Protein AF-A0A327K3R7-F1 (afdb_monomer_lite)

Radius of gyration: 11.52 Å; chains: 1; bounding box: 28×20×31 Å

InterPro domains:
  IPR002758 Na+/H+ antiporter subunit E [PF01899] (1-70)
  IPR002758 Na+/H+ antiporter subunit E [PTHR34584] (1-73)

Organism: NCBI:txid29409

Structure (mmCIF, N/CA/C/O backbone):
data_AF-A0A327K3R7-F1
#
_entry.id   AF-A0A327K3R7-F1
#
loop_
_atom_site.group_PDB
_atom_site.id
_atom_site.type_symbol
_atom_site.label_atom_id
_atom_site.label_alt_id
_atom_site.label_comp_id
_atom_site.label_asym_id
_atom_site.label_entity_id
_atom_site.label_seq_id
_atom_site.pdbx_PDB_ins_code
_atom_site.Cartn_x
_atom_site.Cartn_y
_atom_site.Cartn_z
_atom_site.occupancy
_atom_site.B_iso_or_equiv
_atom_site.auth_seq_id
_atom_site.auth_comp_id
_atom_site.auth_asym_id
_atom_site.auth_atom_id
_atom_site.pdbx_PDB_model_num
ATOM 1 N N . ILE A 1 1 ? 13.291 0.341 -16.225 1.00 74.69 1 ILE A N 1
ATOM 2 C CA . ILE A 1 1 ? 12.445 1.303 -15.493 1.00 74.69 1 ILE A CA 1
ATOM 3 C C . ILE A 1 1 ? 11.124 1.415 -16.238 1.00 74.69 1 ILE A C 1
ATOM 5 O O . ILE A 1 1 ? 11.080 2.023 -17.303 1.00 74.69 1 ILE A O 1
ATOM 9 N N . SER A 1 2 ? 10.101 0.745 -15.719 1.00 89.94 2 SER A N 1
ATOM 10 C CA . SER A 1 2 ? 8.720 0.729 -16.198 1.00 89.94 2 SER A CA 1
ATOM 11 C C . SER A 1 2 ? 7.826 1.292 -15.089 1.00 89.94 2 SER A C 1
ATOM 13 O O . SER A 1 2 ? 7.345 0.518 -14.260 1.00 89.94 2 SER A O 1
ATOM 15 N N . PRO A 1 3 ? 7.656 2.622 -14.995 1.00 94.06 3 PRO A N 1
ATOM 16 C CA . PRO A 1 3 ? 6.848 3.217 -13.941 1.00 94.06 3 PRO A CA 1
ATOM 17 C C . PRO A 1 3 ? 5.361 2.917 -14.152 1.00 94.06 3 PRO A C 1
ATOM 19 O O . PRO A 1 3 ? 4.905 2.757 -15.286 1.00 94.06 3 PRO A O 1
ATOM 22 N N . GLY A 1 4 ? 4.592 2.871 -13.067 1.00 94.94 4 GLY A N 1
ATOM 23 C CA . GLY A 1 4 ? 3.168 2.557 -13.140 1.00 94.94 4 GLY A CA 1
ATOM 24 C C . GLY A 1 4 ? 2.360 3.095 -11.967 1.00 94.94 4 GLY A C 1
ATOM 25 O O . GLY A 1 4 ? 2.847 3.168 -10.839 1.00 94.94 4 GLY A O 1
ATOM 26 N N . LEU A 1 5 ? 1.103 3.443 -12.253 1.00 96.19 5 LEU A N 1
ATOM 27 C CA . LEU A 1 5 ? 0.083 3.750 -11.254 1.00 96.19 5 LEU A CA 1
ATOM 28 C C . LEU A 1 5 ? -0.833 2.535 -11.095 1.00 96.19 5 LEU A C 1
ATOM 30 O O . LEU A 1 5 ? -1.386 2.027 -12.070 1.00 96.19 5 LEU A O 1
ATOM 34 N N . ILE A 1 6 ? -0.980 2.064 -9.864 1.00 96.62 6 ILE A N 1
ATOM 35 C CA . ILE A 1 6 ? -1.614 0.789 -9.545 1.00 96.62 6 ILE A CA 1
ATOM 36 C C . ILE A 1 6 ? -2.769 1.058 -8.593 1.00 96.62 6 ILE A C 1
ATOM 38 O O . ILE A 1 6 ? -2.583 1.643 -7.529 1.00 96.62 6 ILE A O 1
ATOM 42 N N . ALA A 1 7 ? -3.959 0.597 -8.967 1.00 97.44 7 ALA A N 1
ATOM 43 C CA . ALA A 1 7 ? -5.099 0.526 -8.066 1.00 97.44 7 ALA A CA 1
ATOM 44 C C . ALA A 1 7 ? -5.010 -0.770 -7.244 1.00 97.44 7 ALA A C 1
ATOM 46 O O . ALA A 1 7 ? -5.071 -1.874 -7.799 1.00 97.44 7 ALA A O 1
ATOM 47 N N . TYR A 1 8 ? -4.843 -0.634 -5.930 1.00 98.00 8 TYR A N 1
ATOM 48 C CA . TYR A 1 8 ? -4.780 -1.740 -4.982 1.00 98.00 8 TYR A CA 1
ATOM 49 C C . TYR A 1 8 ? -6.092 -1.839 -4.184 1.00 98.00 8 TYR A C 1
ATOM 51 O O . TYR A 1 8 ? -6.401 -0.918 -3.427 1.00 98.00 8 TYR A O 1
ATOM 59 N N . PRO A 1 9 ? -6.874 -2.925 -4.321 1.00 98.06 9 PRO A N 1
ATOM 60 C CA . PRO A 1 9 ? -8.091 -3.113 -3.537 1.00 98.06 9 PRO A CA 1
ATOM 61 C C . PRO A 1 9 ? -7.759 -3.472 -2.081 1.00 98.06 9 PRO A C 1
ATOM 63 O O . PRO A 1 9 ? -7.062 -4.451 -1.822 1.00 98.06 9 PRO A O 1
ATOM 66 N N . LEU A 1 10 ? -8.295 -2.701 -1.137 1.00 98.06 10 LEU A N 1
ATOM 67 C CA . LEU A 1 10 ? -8.042 -2.832 0.298 1.00 98.06 10 LEU A CA 1
ATOM 68 C C . LEU A 1 10 ? -8.936 -3.901 0.945 1.00 98.06 10 LEU A C 1
ATOM 70 O O . LEU A 1 10 ? -10.142 -3.975 0.699 1.00 98.06 10 LEU A O 1
ATOM 74 N N . ARG A 1 11 ? -8.344 -4.709 1.828 1.00 97.44 11 ARG A N 1
ATOM 75 C CA . ARG A 1 11 ? -9.034 -5.615 2.765 1.00 97.44 11 ARG A CA 1
ATOM 76 C C . ARG A 1 11 ? -9.115 -5.037 4.175 1.00 97.44 11 ARG A C 1
ATOM 78 O O . ARG A 1 11 ? -10.051 -5.359 4.913 1.00 97.44 11 ARG A O 1
ATOM 85 N N . VAL A 1 12 ? -8.127 -4.226 4.555 1.00 96.69 12 VAL A N 1
ATOM 86 C CA . VAL A 1 12 ? -8.197 -3.379 5.754 1.00 96.69 12 VAL A CA 1
ATOM 87 C C . VAL A 1 12 ? -9.300 -2.341 5.579 1.00 96.69 12 VAL A C 1
ATOM 89 O O . VAL A 1 12 ? -9.547 -1.878 4.467 1.00 96.69 12 VAL A O 1
ATOM 92 N N . ASN A 1 13 ? -10.010 -2.017 6.657 1.00 95.69 13 ASN A N 1
ATOM 93 C CA . ASN A 1 13 ? -11.226 -1.200 6.563 1.00 95.69 13 ASN A CA 1
ATOM 94 C C . ASN A 1 13 ? -11.363 -0.142 7.661 1.00 95.69 13 ASN A C 1
ATOM 96 O O . ASN A 1 13 ? -12.365 0.572 7.689 1.00 95.69 13 ASN A O 1
ATOM 100 N N . ARG A 1 14 ? -10.369 -0.015 8.545 1.00 96.56 14 ARG A N 1
ATOM 101 C CA . ARG A 1 14 ? -10.291 1.080 9.517 1.00 96.56 14 ARG A CA 1
ATOM 102 C C . ARG A 1 14 ? -9.280 2.119 9.050 1.00 96.56 14 ARG A C 1
ATOM 104 O O . ARG A 1 14 ? -8.208 1.758 8.572 1.00 96.56 14 ARG A O 1
ATOM 111 N N . ASP A 1 15 ? -9.580 3.398 9.268 1.00 96.19 15 ASP A N 1
ATOM 112 C CA . ASP A 1 15 ? -8.733 4.515 8.818 1.00 96.19 15 ASP A CA 1
ATOM 113 C C . ASP A 1 15 ? -7.267 4.357 9.258 1.00 96.19 15 ASP A C 1
ATOM 115 O O . ASP A 1 15 ? -6.358 4.512 8.446 1.00 96.19 15 ASP A O 1
ATOM 119 N N . PHE A 1 16 ? -7.022 3.944 10.508 1.00 96.69 16 PHE A N 1
ATOM 120 C CA . PHE A 1 16 ? -5.655 3.746 11.001 1.00 96.69 16 PHE A CA 1
ATOM 121 C C . PHE A 1 16 ? -4.917 2.591 10.294 1.00 96.69 16 PHE A C 1
ATOM 123 O O . PHE A 1 16 ? -3.713 2.694 10.066 1.00 96.69 16 PHE A O 1
ATOM 130 N N . GLU A 1 17 ? -5.613 1.502 9.945 1.00 97.69 17 GLU A N 1
ATOM 131 C CA . GLU A 1 17 ? -5.026 0.343 9.256 1.00 97.69 17 GLU A CA 1
ATOM 132 C C . GLU A 1 17 ? -4.610 0.732 7.836 1.00 97.69 17 GLU A C 1
ATOM 134 O O . GLU A 1 17 ? -3.523 0.376 7.383 1.00 97.69 17 GLU A O 1
ATOM 139 N N . ILE A 1 18 ? -5.463 1.509 7.159 1.00 97.81 18 ILE A N 1
ATOM 140 C CA . ILE A 1 18 ? -5.219 2.031 5.812 1.00 97.81 18 ILE A CA 1
ATOM 141 C C . ILE A 1 18 ? -4.022 2.985 5.830 1.00 97.81 18 ILE A C 1
ATOM 143 O O . ILE A 1 18 ? -3.107 2.834 5.021 1.00 97.81 18 ILE A O 1
ATOM 147 N N . THR A 1 19 ? -3.976 3.930 6.777 1.00 97.31 19 THR A N 1
ATOM 148 C CA . THR A 1 19 ? -2.835 4.845 6.937 1.00 97.31 19 THR A CA 1
ATOM 149 C C . THR A 1 19 ? -1.539 4.091 7.234 1.00 97.31 19 THR A C 1
ATOM 151 O O . THR A 1 19 ? -0.499 4.398 6.650 1.00 97.31 19 THR A O 1
ATOM 154 N N . LEU A 1 20 ? -1.580 3.087 8.115 1.00 97.69 20 LEU A N 1
ATOM 155 C CA . LEU A 1 20 ? -0.410 2.270 8.429 1.00 97.69 20 LEU A CA 1
ATOM 156 C C . LEU A 1 20 ? 0.092 1.516 7.191 1.00 97.69 20 LEU A C 1
ATOM 158 O O . LEU A 1 20 ? 1.286 1.560 6.897 1.00 97.69 20 LEU A O 1
ATOM 162 N N . LEU A 1 21 ? -0.810 0.876 6.443 1.00 97.94 21 LEU A N 1
ATOM 163 C CA . LEU A 1 21 ? -0.472 0.179 5.203 1.00 97.94 21 LEU A CA 1
ATOM 164 C C . LEU A 1 21 ? 0.150 1.132 4.173 1.00 97.94 21 LEU A C 1
ATOM 166 O O . LEU A 1 21 ? 1.206 0.827 3.620 1.00 97.94 21 LEU A O 1
ATOM 170 N N . ALA A 1 22 ? -0.461 2.301 3.962 1.00 97.94 22 ALA A N 1
ATOM 171 C CA . ALA A 1 22 ? 0.037 3.312 3.034 1.00 97.94 22 ALA A CA 1
ATOM 172 C C . ALA A 1 22 ? 1.457 3.780 3.397 1.00 97.94 22 ALA A C 1
ATOM 174 O O . ALA A 1 22 ? 2.309 3.908 2.517 1.00 97.94 22 ALA A O 1
ATOM 175 N N . ASN A 1 23 ? 1.744 3.972 4.688 1.00 97.50 23 ASN A N 1
ATOM 176 C CA . ASN A 1 23 ? 3.078 4.347 5.158 1.00 97.50 23 ASN A CA 1
ATOM 177 C C . ASN A 1 23 ? 4.115 3.237 4.934 1.00 97.50 23 ASN A C 1
ATOM 179 O O . ASN A 1 23 ? 5.226 3.525 4.494 1.00 97.50 23 ASN A O 1
ATOM 183 N N . LEU A 1 24 ? 3.765 1.971 5.188 1.00 97.00 24 LEU A N 1
ATOM 184 C CA . LEU A 1 24 ? 4.665 0.836 4.939 1.00 97.00 24 LEU A CA 1
ATOM 185 C C . LEU A 1 24 ? 5.002 0.687 3.449 1.00 97.00 24 LEU A C 1
ATOM 187 O O . LEU A 1 24 ? 6.152 0.420 3.097 1.00 97.00 24 LEU A O 1
ATOM 191 N N . ILE A 1 25 ? 4.021 0.913 2.572 1.00 96.12 25 ILE A N 1
ATOM 192 C CA . ILE A 1 25 ? 4.229 0.920 1.119 1.00 96.12 25 ILE A CA 1
ATOM 193 C C . ILE A 1 25 ? 5.126 2.093 0.712 1.00 96.12 25 ILE A C 1
ATOM 195 O O . ILE A 1 25 ? 6.094 1.892 -0.012 1.00 96.12 25 ILE A O 1
ATOM 199 N N . THR A 1 26 ? 4.874 3.305 1.205 1.00 95.69 26 THR A N 1
ATOM 200 C CA . THR A 1 26 ? 5.707 4.480 0.887 1.00 95.69 26 THR A CA 1
ATOM 201 C C . THR A 1 26 ? 7.159 4.327 1.356 1.00 95.69 26 THR A C 1
ATOM 203 O O . THR A 1 26 ? 8.072 4.845 0.722 1.00 95.69 26 THR A O 1
ATOM 206 N N . LEU A 1 27 ? 7.397 3.604 2.453 1.00 96.19 27 LEU A N 1
ATOM 207 C CA . LEU A 1 27 ? 8.746 3.315 2.954 1.00 96.19 27 LEU A CA 1
ATOM 208 C C . LEU A 1 27 ? 9.434 2.153 2.223 1.00 96.19 27 LEU A C 1
ATOM 210 O O . LEU A 1 27 ? 10.627 1.923 2.430 1.00 96.19 27 LEU A O 1
ATOM 214 N N . THR A 1 28 ? 8.714 1.420 1.374 1.00 91.88 28 THR A N 1
ATOM 215 C CA . THR A 1 28 ? 9.306 0.371 0.544 1.00 91.88 28 THR A CA 1
ATOM 216 C C . THR A 1 28 ? 10.036 1.026 -0.638 1.00 91.88 28 THR A C 1
ATOM 218 O O . THR A 1 28 ? 9.438 1.825 -1.362 1.00 91.88 28 THR A O 1
ATOM 221 N N . PRO A 1 29 ? 11.336 0.741 -0.854 1.00 92.81 29 PRO A N 1
ATOM 222 C CA . PRO A 1 29 ? 12.087 1.360 -1.939 1.00 92.81 29 PRO A CA 1
ATOM 223 C C . PRO A 1 29 ? 11.425 1.135 -3.301 1.00 92.81 29 PRO A C 1
ATOM 225 O O . PRO A 1 29 ? 11.139 0.003 -3.680 1.00 92.81 29 PRO A O 1
ATOM 228 N N . GLY A 1 30 ? 11.219 2.218 -4.051 1.00 92.62 30 GLY A N 1
ATOM 229 C CA . GLY A 1 30 ? 10.626 2.161 -5.388 1.00 92.62 30 GLY A CA 1
ATOM 230 C C . GLY A 1 30 ? 9.105 2.321 -5.438 1.00 92.62 30 GLY A C 1
ATOM 231 O O . GLY A 1 30 ? 8.569 2.353 -6.546 1.00 92.62 30 GLY A O 1
ATOM 232 N N . THR A 1 31 ? 8.416 2.479 -4.301 1.00 95.31 31 THR A N 1
ATOM 233 C CA . THR A 1 31 ? 6.960 2.695 -4.237 1.00 95.31 31 THR A CA 1
ATOM 234 C C . THR A 1 31 ? 6.570 3.950 -3.456 1.00 95.31 31 THR A C 1
ATOM 236 O O . THR A 1 31 ? 7.307 4.431 -2.602 1.00 95.31 31 THR A O 1
ATOM 239 N N . LEU A 1 32 ? 5.391 4.492 -3.758 1.00 96.06 32 LEU A N 1
ATOM 240 C CA . LEU A 1 32 ? 4.801 5.661 -3.111 1.00 96.06 32 LEU A CA 1
ATOM 241 C C . LEU A 1 32 ? 3.276 5.519 -3.088 1.00 96.06 32 LEU A C 1
ATOM 243 O O . LEU A 1 32 ? 2.663 5.308 -4.133 1.00 96.06 32 LEU A O 1
ATOM 247 N N . SER A 1 33 ? 2.654 5.681 -1.923 1.00 96.19 33 SER A N 1
ATOM 248 C CA . SER A 1 33 ? 1.194 5.809 -1.823 1.00 96.19 33 SER A CA 1
ATOM 249 C C . SER A 1 33 ? 0.748 7.197 -2.297 1.00 96.19 33 SER A C 1
ATOM 251 O O . SER A 1 33 ? 1.312 8.198 -1.861 1.00 96.19 33 SER A O 1
ATOM 253 N N . VAL A 1 34 ? -0.247 7.258 -3.187 1.00 96.88 34 VAL A N 1
ATOM 254 C CA . VAL A 1 34 ? -0.726 8.498 -3.825 1.00 96.88 34 VAL A CA 1
ATOM 255 C C . VAL A 1 34 ? -1.993 9.010 -3.155 1.00 96.88 34 VAL A C 1
ATOM 257 O O . VAL A 1 34 ? -2.019 10.143 -2.690 1.00 96.88 34 VAL A O 1
ATOM 260 N N . ASP A 1 35 ? -3.036 8.183 -3.122 1.00 96.38 35 ASP A N 1
ATOM 261 C CA . ASP A 1 35 ? -4.341 8.567 -2.588 1.00 96.38 35 ASP A CA 1
ATOM 262 C C . ASP A 1 35 ? -5.176 7.334 -2.223 1.00 96.38 35 ASP A C 1
ATOM 264 O O . ASP A 1 35 ? -4.880 6.217 -2.659 1.00 96.38 35 ASP A O 1
ATOM 268 N N . VAL A 1 36 ? -6.237 7.536 -1.449 1.00 97.19 36 VAL A N 1
ATOM 269 C CA . VAL A 1 36 ? -7.244 6.527 -1.114 1.00 97.19 36 VAL A CA 1
ATOM 270 C C . VAL A 1 36 ? -8.575 6.954 -1.726 1.00 97.19 36 VAL A C 1
ATOM 272 O O . VAL A 1 36 ? -8.965 8.112 -1.621 1.00 97.19 36 VAL A O 1
ATOM 275 N N . SER A 1 37 ? -9.296 6.029 -2.362 1.00 97.25 37 SER A N 1
ATOM 276 C CA . SER A 1 37 ? -10.619 6.323 -2.922 1.00 97.25 37 SER A CA 1
ATOM 277 C C . SER A 1 37 ? -11.593 6.840 -1.853 1.00 97.25 37 SER A C 1
ATOM 279 O O . SER A 1 37 ? -11.492 6.475 -0.682 1.00 97.25 37 SER A O 1
ATOM 281 N N . GLU A 1 38 ? -12.583 7.648 -2.249 1.00 96.31 38 GLU A N 1
ATOM 282 C CA . GLU A 1 38 ? -13.566 8.234 -1.315 1.00 96.31 38 GLU A CA 1
ATOM 283 C C . GLU A 1 38 ? -14.292 7.179 -0.459 1.00 96.31 38 GLU A C 1
ATOM 285 O O . GLU A 1 38 ? -14.567 7.393 0.724 1.00 96.31 38 GLU A O 1
ATOM 290 N N . ASP A 1 39 ? -14.552 6.005 -1.043 1.00 96.62 39 ASP A N 1
ATOM 291 C CA . ASP A 1 39 ? -15.186 4.861 -0.383 1.00 96.62 39 ASP A CA 1
ATOM 292 C C . ASP A 1 39 ? -14.229 4.029 0.493 1.00 96.62 39 ASP A C 1
ATOM 294 O O . ASP A 1 39 ? -14.661 3.054 1.112 1.00 96.62 39 ASP A O 1
ATOM 298 N N . ARG A 1 40 ? -12.945 4.409 0.557 1.00 96.56 40 ARG A N 1
ATOM 299 C CA . ARG A 1 40 ? -11.863 3.743 1.299 1.00 96.56 40 ARG A CA 1
ATOM 300 C C . ARG A 1 40 ? -11.612 2.290 0.892 1.00 96.56 40 ARG A C 1
ATOM 302 O O . ARG A 1 40 ? -11.099 1.505 1.685 1.00 96.56 40 ARG A O 1
ATOM 309 N N . ARG A 1 41 ? -11.963 1.907 -0.339 1.00 97.31 41 ARG A N 1
ATOM 310 C CA . ARG A 1 41 ? -11.782 0.532 -0.840 1.00 97.31 41 ARG A CA 1
ATOM 311 C C . ARG A 1 41 ? -10.571 0.350 -1.739 1.00 97.31 41 ARG A C 1
ATOM 313 O O . ARG A 1 41 ? -10.196 -0.789 -2.005 1.00 97.31 41 ARG A O 1
ATOM 320 N N . THR A 1 42 ? -9.960 1.435 -2.201 1.00 97.94 42 THR A N 1
ATOM 321 C CA . THR A 1 42 ? -8.823 1.390 -3.123 1.00 97.94 42 THR A CA 1
ATOM 322 C C . THR A 1 42 ? -7.716 2.318 -2.648 1.00 97.94 42 THR A C 1
ATOM 324 O O . THR A 1 42 ? -7.967 3.487 -2.372 1.00 97.94 42 THR A O 1
ATOM 327 N N . LEU A 1 43 ? -6.489 1.807 -2.594 1.00 98.19 43 LEU A N 1
ATOM 328 C CA . LEU A 1 43 ? -5.269 2.591 -2.426 1.00 98.19 43 LEU A CA 1
ATOM 329 C C . LEU A 1 43 ? -4.575 2.718 -3.785 1.00 98.19 43 LEU A C 1
ATOM 331 O O . LEU A 1 43 ? -4.293 1.713 -4.439 1.00 98.19 43 LEU A O 1
ATOM 335 N N . TYR A 1 44 ? -4.290 3.942 -4.211 1.00 98.06 44 TYR A N 1
ATOM 336 C CA . TYR A 1 44 ? -3.525 4.213 -5.423 1.00 98.06 44 TYR A CA 1
ATOM 337 C C . TYR A 1 44 ? -2.039 4.293 -5.090 1.00 98.06 44 TYR A C 1
ATOM 339 O O . TYR A 1 44 ? -1.632 5.036 -4.198 1.00 98.06 44 TYR A O 1
ATOM 347 N N . ILE A 1 45 ? -1.225 3.527 -5.812 1.00 97.62 45 ILE A N 1
ATOM 348 C 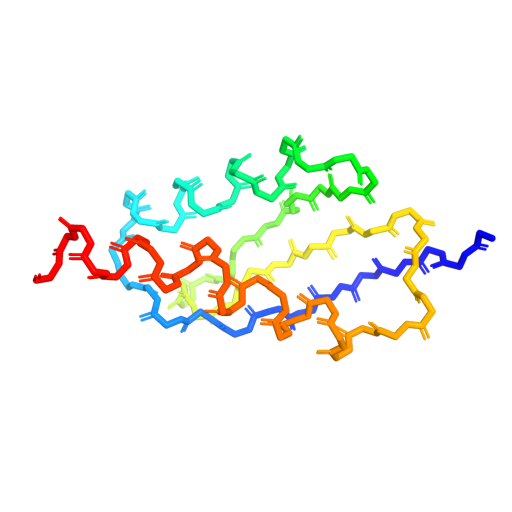CA . ILE A 1 45 ? 0.210 3.384 -5.560 1.00 97.62 45 ILE A CA 1
ATOM 349 C C . ILE A 1 45 ? 0.965 3.721 -6.838 1.00 97.62 45 ILE A C 1
ATOM 351 O O . ILE A 1 45 ? 0.669 3.180 -7.901 1.00 97.62 45 ILE A O 1
ATOM 355 N N . HIS A 1 46 ? 1.962 4.587 -6.733 1.00 96.81 46 HIS A N 1
ATOM 356 C CA . HIS A 1 46 ? 2.939 4.823 -7.781 1.00 96.81 46 HIS A CA 1
ATOM 357 C C . HIS A 1 46 ? 4.178 3.957 -7.533 1.00 96.81 46 HIS A C 1
ATOM 359 O O . HIS A 1 46 ? 4.748 3.982 -6.442 1.00 96.81 46 HIS A O 1
ATOM 365 N N . ALA A 1 47 ? 4.628 3.223 -8.547 1.00 95.69 47 ALA A N 1
ATOM 366 C CA . ALA A 1 47 ? 5.867 2.453 -8.516 1.00 95.69 47 ALA A CA 1
ATOM 367 C C . ALA A 1 47 ? 6.824 2.950 -9.606 1.00 95.69 47 ALA A C 1
ATOM 369 O O . ALA A 1 47 ? 6.407 3.204 -10.735 1.00 95.69 47 ALA A O 1
ATOM 370 N N . ILE A 1 48 ? 8.107 3.094 -9.270 1.00 94.81 48 ILE A N 1
ATOM 371 C C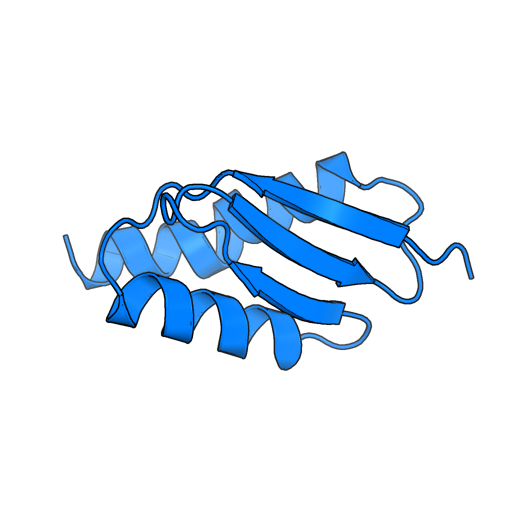A . ILE A 1 48 ? 9.151 3.565 -10.196 1.00 94.81 48 ILE A CA 1
ATOM 372 C C . ILE A 1 48 ? 9.509 2.481 -11.221 1.00 94.81 48 ILE A C 1
ATOM 374 O O . ILE A 1 48 ? 9.804 2.795 -12.373 1.00 94.81 48 ILE A O 1
ATOM 378 N N . ASP A 1 49 ? 9.465 1.210 -10.823 1.00 92.50 49 ASP A N 1
ATOM 379 C CA . ASP A 1 49 ? 9.712 0.071 -11.705 1.00 92.50 49 ASP A CA 1
ATOM 380 C C . ASP A 1 49 ? 8.775 -1.081 -11.335 1.00 92.50 49 ASP A C 1
ATOM 382 O O . ASP A 1 49 ? 8.923 -1.708 -10.289 1.00 92.50 49 ASP A O 1
ATOM 386 N N . VAL A 1 50 ? 7.775 -1.332 -12.178 1.00 89.81 50 VAL A N 1
ATOM 387 C CA . VAL A 1 50 ? 6.780 -2.387 -11.983 1.00 89.81 50 VAL A CA 1
ATOM 388 C C . VAL A 1 50 ? 6.563 -3.165 -13.285 1.00 89.81 50 VAL A C 1
ATOM 390 O O . VAL A 1 50 ? 5.697 -2.829 -14.092 1.00 89.81 50 VAL A O 1
ATOM 393 N N . PRO A 1 51 ? 7.354 -4.222 -13.530 1.00 88.81 51 PRO A N 1
ATOM 394 C CA . PRO A 1 51 ? 7.156 -5.078 -14.698 1.00 88.81 51 PRO A CA 1
ATOM 395 C C . PRO A 1 51 ? 5.914 -5.979 -14.568 1.00 88.81 51 PRO A C 1
ATOM 397 O O . PRO A 1 51 ? 5.323 -6.337 -15.582 1.00 88.81 51 PRO A O 1
ATOM 400 N N . ASP A 1 52 ? 5.500 -6.319 -13.339 1.00 93.38 52 ASP A N 1
ATOM 401 C CA . ASP A 1 52 ? 4.288 -7.097 -13.037 1.00 93.38 52 ASP A CA 1
ATOM 402 C C . ASP A 1 52 ? 3.480 -6.416 -11.908 1.00 93.38 52 ASP A C 1
ATOM 404 O O . ASP A 1 52 ? 3.785 -6.590 -10.721 1.00 93.38 52 ASP A O 1
ATOM 408 N N . PRO A 1 53 ? 2.439 -5.633 -12.253 1.00 92.94 53 PRO A N 1
ATOM 409 C CA . PRO A 1 53 ? 1.570 -4.988 -11.271 1.00 92.94 53 PRO A CA 1
ATOM 410 C C . PRO A 1 53 ? 0.826 -5.969 -10.364 1.00 92.94 53 PRO A C 1
ATOM 412 O O . PRO A 1 53 ? 0.527 -5.636 -9.216 1.00 92.94 53 PRO A O 1
ATOM 415 N N . ASP A 1 54 ? 0.506 -7.169 -10.849 1.00 95.25 54 ASP A N 1
ATOM 416 C CA . ASP A 1 54 ? -0.237 -8.150 -10.065 1.00 95.25 54 ASP A CA 1
ATOM 417 C C . ASP A 1 54 ? 0.667 -8.869 -9.065 1.00 95.25 54 ASP A C 1
ATOM 419 O O . ASP A 1 54 ? 0.201 -9.219 -7.978 1.00 95.25 54 ASP A O 1
ATOM 423 N N . GLN A 1 55 ? 1.958 -9.033 -9.370 1.00 94.44 55 GLN A N 1
ATOM 424 C CA . GLN A 1 55 ? 2.938 -9.475 -8.375 1.00 94.44 55 GLN A CA 1
ATOM 425 C C . GLN A 1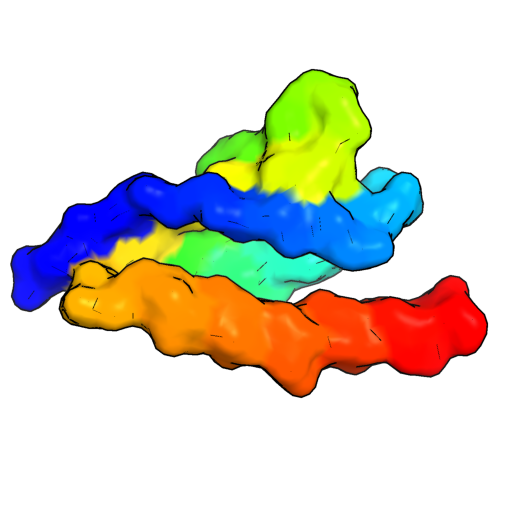 55 ? 3.047 -8.476 -7.225 1.00 94.44 55 GLN A C 1
ATOM 427 O O . GLN A 1 55 ? 2.927 -8.888 -6.073 1.00 94.44 55 GLN A O 1
ATOM 432 N N . LEU A 1 56 ? 3.154 -7.173 -7.512 1.00 93.31 56 LEU A N 1
ATOM 433 C CA . LEU A 1 56 ? 3.206 -6.160 -6.453 1.00 93.31 56 LEU A CA 1
ATOM 434 C C . LEU A 1 56 ? 1.961 -6.215 -5.554 1.00 93.31 56 LEU A C 1
ATOM 436 O O . LEU A 1 56 ? 2.072 -6.178 -4.329 1.00 93.31 56 LEU A O 1
ATOM 440 N N . LYS A 1 57 ? 0.764 -6.353 -6.144 1.00 96.31 57 LYS A N 1
ATOM 441 C CA . LYS A 1 57 ? -0.474 -6.521 -5.365 1.00 96.31 57 LYS A CA 1
ATOM 442 C C . LYS A 1 57 ? -0.413 -7.767 -4.475 1.00 96.31 57 LYS A C 1
ATOM 444 O O . LYS A 1 57 ? -0.822 -7.703 -3.318 1.00 96.31 57 LYS A O 1
ATOM 449 N N . ARG A 1 58 ? 0.092 -8.900 -4.979 1.00 97.06 58 ARG A N 1
ATOM 450 C CA . ARG A 1 58 ? 0.256 -10.125 -4.174 1.00 97.06 58 ARG A CA 1
ATOM 451 C C . ARG A 1 58 ? 1.211 -9.902 -3.002 1.00 97.06 58 ARG A C 1
ATOM 453 O O . ARG A 1 58 ? 0.881 -10.316 -1.892 1.00 97.06 58 ARG A O 1
ATOM 460 N N . ASP A 1 59 ? 2.326 -9.216 -3.228 1.00 95.00 59 ASP A N 1
ATOM 461 C CA . ASP A 1 59 ? 3.335 -8.948 -2.198 1.00 95.00 59 ASP A CA 1
ATOM 462 C C . ASP A 1 59 ? 2.781 -8.052 -1.083 1.00 95.00 59 ASP A C 1
ATOM 464 O O . ASP A 1 59 ? 2.960 -8.344 0.101 1.00 95.00 59 ASP A O 1
ATOM 468 N N . ILE A 1 60 ? 2.025 -7.009 -1.440 1.00 96.56 60 ILE A N 1
ATOM 469 C CA . ILE A 1 60 ? 1.338 -6.144 -0.469 1.00 96.56 60 ILE A CA 1
ATOM 470 C C . ILE A 1 60 ? 0.300 -6.947 0.329 1.00 96.56 60 ILE A C 1
ATOM 472 O O . ILE A 1 60 ? 0.280 -6.875 1.563 1.00 96.56 60 ILE A O 1
ATOM 476 N N . ALA A 1 61 ? -0.520 -7.750 -0.359 1.00 97.44 61 ALA A N 1
ATOM 477 C CA . ALA A 1 61 ? -1.597 -8.527 0.249 1.00 97.44 61 ALA A CA 1
ATOM 478 C C . ALA A 1 61 ? -1.082 -9.605 1.211 1.00 97.44 61 ALA A C 1
ATOM 480 O O . ALA A 1 61 ? -1.650 -9.807 2.284 1.00 97.44 61 ALA A O 1
ATOM 481 N N . GLN A 1 62 ? -0.026 -10.326 0.827 1.00 96.62 62 GLN A N 1
ATOM 482 C CA . GLN A 1 62 ? 0.550 -11.418 1.619 1.00 96.62 62 GLN A CA 1
ATOM 483 C C . GLN A 1 62 ? 1.561 -10.926 2.661 1.00 96.62 62 GLN A C 1
ATOM 485 O O . GLN A 1 62 ? 1.811 -11.627 3.642 1.00 96.62 62 GLN A O 1
ATOM 490 N N . GLY A 1 63 ? 2.126 -9.736 2.457 1.00 96.38 63 GLY A N 1
ATOM 491 C CA . GLY A 1 63 ? 3.080 -9.095 3.348 1.00 96.38 63 GLY A CA 1
ATOM 492 C C . GLY A 1 63 ? 2.399 -8.191 4.371 1.00 96.38 63 GLY A C 1
ATOM 493 O O . GLY A 1 63 ? 1.965 -8.645 5.430 1.00 96.38 63 GLY A O 1
ATOM 494 N N . PHE A 1 64 ? 2.377 -6.888 4.090 1.00 96.06 64 PHE A N 1
ATOM 495 C CA . PHE A 1 64 ? 1.969 -5.872 5.062 1.00 96.06 64 PHE A CA 1
ATOM 496 C C . PHE A 1 64 ? 0.484 -5.941 5.411 1.00 96.06 64 PHE A C 1
ATOM 498 O O . PHE A 1 64 ? 0.150 -5.927 6.593 1.00 96.06 64 PHE A O 1
ATOM 505 N N . GLU A 1 65 ? -0.404 -6.060 4.418 1.00 97.56 65 GLU A N 1
ATOM 506 C CA . GLU A 1 65 ? -1.847 -6.027 4.671 1.00 97.56 65 GLU A CA 1
ATOM 507 C C . GLU A 1 65 ? -2.288 -7.205 5.548 1.00 97.56 65 GLU A C 1
ATOM 509 O O . GLU A 1 65 ? -3.014 -7.019 6.523 1.00 97.56 65 GLU A O 1
ATOM 514 N N . ARG A 1 66 ? -1.778 -8.411 5.266 1.00 97.81 66 ARG A N 1
ATOM 515 C CA . ARG A 1 66 ? -2.018 -9.595 6.098 1.00 97.81 66 ARG A CA 1
ATOM 516 C C . ARG A 1 66 ? -1.549 -9.396 7.540 1.00 97.81 66 ARG A C 1
ATOM 518 O O . ARG A 1 66 ? -2.308 -9.693 8.456 1.00 97.81 66 ARG A O 1
ATOM 525 N N . LYS A 1 67 ? -0.333 -8.883 7.749 1.00 97.44 67 LYS A N 1
ATOM 526 C CA . LYS A 1 67 ? 0.214 -8.654 9.099 1.00 97.44 67 LYS A CA 1
ATOM 527 C C . LYS A 1 67 ? -0.604 -7.635 9.891 1.00 97.44 67 LYS A C 1
ATOM 529 O O . LYS A 1 67 ? -0.802 -7.818 11.086 1.00 97.44 67 LYS A O 1
ATOM 534 N N . ILE A 1 68 ? -1.091 -6.580 9.236 1.00 97.62 68 ILE A N 1
ATOM 535 C CA . ILE A 1 68 ? -1.971 -5.588 9.868 1.00 97.62 68 ILE A CA 1
ATOM 536 C C . ILE A 1 68 ? -3.292 -6.247 10.276 1.00 97.62 68 ILE A C 1
ATOM 538 O O . ILE A 1 68 ? -3.726 -6.087 11.413 1.00 97.62 68 ILE A O 1
ATOM 542 N N . LEU A 1 69 ? -3.901 -7.036 9.384 1.00 97.12 69 LEU A N 1
ATOM 543 C CA . LEU A 1 69 ? -5.130 -7.765 9.698 1.00 97.12 69 LEU A CA 1
ATOM 544 C C . LEU A 1 69 ? -4.943 -8.730 10.876 1.00 97.12 69 LEU A C 1
ATOM 546 O O . LEU A 1 69 ? -5.813 -8.785 11.729 1.00 97.12 69 LEU A O 1
ATOM 550 N N . GLU A 1 70 ? -3.829 -9.462 10.945 1.00 96.94 70 GLU A N 1
ATOM 551 C CA . GLU A 1 70 ? -3.528 -10.388 12.050 1.00 96.94 70 GLU A CA 1
ATOM 552 C C . GLU A 1 70 ? -3.254 -9.668 13.384 1.00 96.94 70 GLU A C 1
ATOM 554 O O . 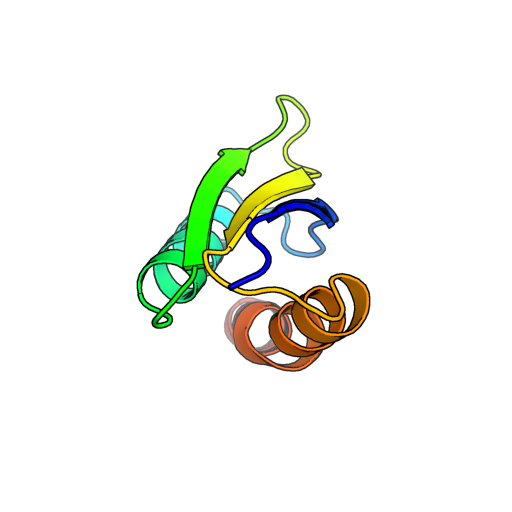GLU A 1 70 ? -3.541 -10.217 14.442 1.00 96.94 70 GLU A O 1
ATOM 559 N N . ALA A 1 71 ? -2.698 -8.453 13.358 1.00 97.19 71 ALA A N 1
ATOM 560 C CA . ALA A 1 71 ? -2.351 -7.708 14.570 1.00 97.19 71 ALA A CA 1
ATOM 561 C C . ALA A 1 71 ? -3.541 -6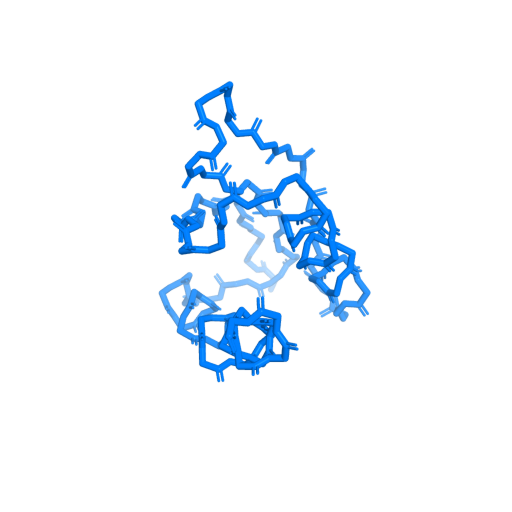.971 15.208 1.00 97.19 71 ALA A C 1
ATOM 563 O O . ALA A 1 71 ? -3.520 -6.696 16.408 1.00 97.19 71 ALA A O 1
ATOM 564 N N . PHE A 1 72 ? -4.547 -6.610 14.410 1.00 94.19 72 PHE A N 1
ATOM 565 C CA . PHE A 1 72 ? -5.647 -5.740 14.838 1.00 94.19 72 PHE A CA 1
ATOM 566 C C . PHE A 1 72 ? -7.044 -6.363 14.682 1.00 94.19 72 PHE A C 1
ATOM 568 O O . PHE A 1 72 ? -8.043 -5.668 14.900 1.00 94.19 72 PHE A O 1
ATOM 575 N N . ARG A 1 73 ? -7.130 -7.655 14.337 1.00 79.12 73 ARG A N 1
ATOM 576 C CA . ARG A 1 73 ? -8.378 -8.433 14.341 1.00 79.12 73 ARG A CA 1
ATOM 577 C C . 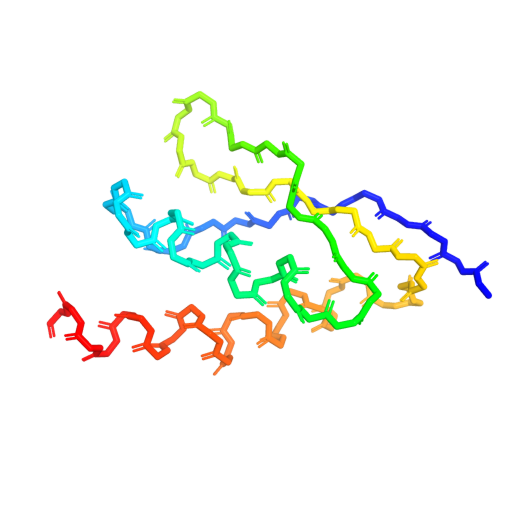ARG A 1 73 ? -8.376 -9.545 15.375 1.00 79.12 73 ARG A C 1
ATOM 579 O O . ARG A 1 73 ? -7.298 -10.109 15.643 1.00 79.12 73 ARG A O 1
#

Sequence (73 aa):
ISPGLIAYPLRVNRDFEITLLANLITLTPGTLSVDVSEDRRTLYIHAIDVPDPDQLKRDIAQGFERKILEAFR

Secondary structure (DSSP, 8-state):
---EEEEEE----SHHHHHHHHHHHHTSTTEEEEEE-TTS-EEEEEESS-S-HHHHHHHHIIIIIHHHHHHH-

Foldseek 3Di:
DDKDKAKAFAPDDDPVLLVVLQVVQCPPPQKHFDDADPNRGITIMIGNDPPDNVVVNVCSVVPSRVVSVVVPD

pLDDT: mean 95.5, std 3.73, range [74.69, 98.19]